Protein AF-A0A942UGM2-F1 (afdb_monomer_lite)

Secondary structure (DSSP, 8-state):
-HHHHHH--HHHH-SB-SS---EEEETT--SS-HHHHHHHHHHSB-TT---EEEETT-SSSPPTTSHHHHHHHHHHHHHHHHHHHS--

Foldseek 3Di:
DVVVVVPDDCVPPQQEDQDQAEAEAELAADPPPPVVVVVSLVRRHHVLDYDHYYPDHDYPDRDPVCPVVVVVVVVVSVVVSVVVVVVD

Structure (mmCIF, N/CA/C/O backbone):
data_AF-A0A942UGM2-F1
#
_entry.id   AF-A0A942UGM2-F1
#
loop_
_atom_site.group_PDB
_atom_site.id
_atom_site.type_symbol
_atom_site.label_atom_id
_atom_site.label_alt_id
_atom_site.label_comp_id
_atom_site.label_asym_id
_atom_site.label_entity_id
_atom_site.label_seq_id
_atom_site.pdbx_PDB_ins_code
_atom_site.Cartn_x
_atom_site.Cartn_y
_atom_site.Cartn_z
_atom_site.occupancy
_atom_site.B_iso_or_equiv
_atom_site.auth_seq_id
_atom_site.auth_comp_id
_atom_site.auth_asym_id
_atom_site.auth_atom_id
_atom_site.pdbx_PDB_model_num
ATOM 1 N N . MET A 1 1 ? -11.248 -24.335 -5.000 1.00 52.03 1 MET A N 1
ATOM 2 C CA . MET A 1 1 ? -9.962 -23.597 -5.021 1.00 52.03 1 MET A CA 1
ATOM 3 C C . MET A 1 1 ? -9.916 -22.516 -6.097 1.00 52.03 1 MET A C 1
ATOM 5 O O . MET A 1 1 ? -9.787 -21.368 -5.711 1.00 52.03 1 MET A O 1
ATOM 9 N N . LEU A 1 2 ? -10.046 -22.817 -7.403 1.00 53.22 2 LEU A N 1
ATOM 10 C CA . LEU A 1 2 ? -10.187 -21.757 -8.428 1.00 53.22 2 LEU A CA 1
ATOM 11 C C . LEU A 1 2 ? -11.538 -21.022 -8.329 1.00 53.22 2 LEU A C 1
ATOM 13 O O . LEU A 1 2 ? -11.565 -19.801 -8.437 1.00 53.22 2 LEU A O 1
ATOM 17 N N . ASP A 1 3 ? -12.629 -21.744 -8.048 1.00 50.22 3 ASP A N 1
ATOM 18 C CA . ASP A 1 3 ? -13.962 -21.135 -7.894 1.00 50.22 3 ASP A CA 1
ATOM 19 C C . ASP A 1 3 ? -14.056 -20.189 -6.682 1.00 50.22 3 ASP A C 1
ATOM 21 O O . ASP A 1 3 ? -14.692 -19.144 -6.775 1.00 50.22 3 ASP A O 1
ATOM 25 N N . ASP A 1 4 ? -13.351 -20.492 -5.584 1.00 55.12 4 ASP A N 1
ATOM 26 C CA . ASP A 1 4 ? -13.367 -19.679 -4.354 1.00 55.12 4 ASP A CA 1
ATOM 27 C C . ASP A 1 4 ? -12.681 -18.314 -4.519 1.00 55.12 4 ASP A C 1
ATOM 29 O O . ASP A 1 4 ? -13.053 -17.343 -3.860 1.00 55.12 4 ASP A O 1
ATOM 33 N N . MET A 1 5 ? -11.675 -18.213 -5.399 1.00 58.66 5 MET A N 1
ATOM 34 C CA . MET A 1 5 ? -10.933 -16.962 -5.608 1.00 58.66 5 MET A CA 1
ATOM 35 C C . MET A 1 5 ? -11.728 -15.933 -6.418 1.00 58.66 5 MET A C 1
ATOM 37 O O . MET A 1 5 ? -11.513 -14.737 -6.242 1.00 58.66 5 MET A O 1
ATOM 41 N N . ASN A 1 6 ? -12.655 -16.374 -7.275 1.00 67.19 6 ASN A N 1
ATOM 42 C CA . ASN A 1 6 ? -13.489 -15.467 -8.071 1.00 67.19 6 ASN A CA 1
ATOM 43 C C . ASN A 1 6 ? -14.683 -14.897 -7.291 1.00 67.19 6 ASN A C 1
ATOM 45 O O . ASN A 1 6 ? -15.274 -13.913 -7.732 1.00 67.19 6 ASN A O 1
ATOM 49 N N . SER A 1 7 ? -15.054 -15.493 -6.155 1.00 84.75 7 SER A N 1
ATOM 50 C CA . SER A 1 7 ? -16.164 -15.014 -5.322 1.00 84.75 7 SER A CA 1
ATOM 51 C C . SER A 1 7 ? -15.733 -14.132 -4.150 1.00 84.75 7 SER A C 1
ATOM 53 O O . SER A 1 7 ? -16.586 -13.477 -3.554 1.00 84.75 7 SER A O 1
ATOM 55 N N . PHE A 1 8 ? -14.445 -14.117 -3.795 1.00 87.50 8 PHE A N 1
ATOM 56 C CA . PHE A 1 8 ? -13.966 -13.383 -2.626 1.00 87.50 8 PHE A CA 1
ATOM 57 C C . PHE A 1 8 ? -13.745 -11.899 -2.940 1.00 87.50 8 PHE A C 1
ATOM 59 O O . PHE A 1 8 ? -12.913 -11.534 -3.771 1.00 87.50 8 PHE A O 1
ATOM 66 N N . ASP A 1 9 ? -14.473 -11.036 -2.237 1.00 90.94 9 ASP A N 1
ATOM 67 C CA . ASP A 1 9 ? -14.420 -9.586 -2.403 1.00 90.94 9 ASP A CA 1
ATOM 68 C C . ASP A 1 9 ? -13.816 -8.941 -1.150 1.00 90.94 9 ASP A C 1
ATOM 70 O O . ASP A 1 9 ? -14.499 -8.754 -0.144 1.00 90.94 9 ASP A O 1
ATOM 74 N N . PHE A 1 10 ? -12.533 -8.568 -1.210 1.00 92.62 10 PHE A N 1
ATOM 75 C CA . PHE A 1 10 ? -11.830 -7.942 -0.082 1.00 92.62 10 PHE A CA 1
ATOM 76 C C . PHE A 1 10 ? -12.530 -6.682 0.440 1.00 92.62 10 PHE A C 1
ATOM 78 O O . PHE A 1 10 ? -12.484 -6.432 1.641 1.00 92.62 10 PHE A O 1
ATOM 85 N N . PHE A 1 11 ? -13.228 -5.924 -0.416 1.00 94.50 11 PHE A N 1
ATOM 86 C CA . PHE A 1 11 ? -13.960 -4.729 0.015 1.00 94.50 11 PHE A CA 1
ATOM 87 C C . PHE A 1 11 ? -15.111 -5.056 0.977 1.00 94.50 11 PHE A C 1
ATOM 89 O O . PHE A 1 11 ? -15.509 -4.198 1.762 1.00 94.50 11 PHE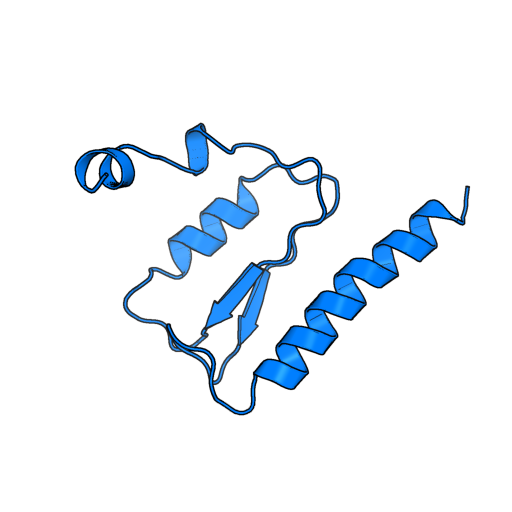 A O 1
ATOM 96 N N . LYS A 1 12 ? -15.658 -6.275 0.911 1.00 95.50 12 LYS A N 1
ATOM 97 C CA . LYS A 1 12 ? -16.780 -6.731 1.745 1.00 95.50 12 LYS A CA 1
ATOM 98 C C . LYS A 1 12 ? -16.331 -7.639 2.876 1.00 95.50 12 LYS A C 1
ATOM 100 O O . LYS A 1 12 ? -16.813 -7.501 3.994 1.00 95.50 12 LYS A O 1
ATOM 105 N N . GLU A 1 13 ? -15.431 -8.563 2.566 1.00 95.50 13 GLU A N 1
ATOM 106 C CA . GLU A 1 13 ? -15.013 -9.633 3.471 1.00 95.50 13 GLU A CA 1
ATOM 107 C C . GLU A 1 13 ? -13.936 -9.165 4.460 1.00 95.50 13 GLU A C 1
ATOM 109 O O . GLU A 1 13 ? -13.838 -9.687 5.568 1.00 95.50 13 GLU A O 1
ATOM 114 N N . VAL A 1 14 ? -13.135 -8.159 4.086 1.00 96.19 14 VAL A N 1
ATOM 115 C CA . VAL A 1 14 ? -12.070 -7.595 4.932 1.00 96.19 14 VAL A CA 1
ATOM 116 C C . VAL A 1 14 ? -12.221 -6.068 5.022 1.00 96.19 14 VAL A C 1
ATOM 118 O O . VAL A 1 14 ? -11.366 -5.317 4.556 1.00 96.19 14 VAL A O 1
ATOM 121 N N . PRO A 1 15 ? -13.317 -5.565 5.619 1.00 96.94 15 PRO A N 1
ATOM 122 C CA . PRO A 1 15 ? -13.555 -4.127 5.713 1.00 96.94 15 PRO A CA 1
ATOM 123 C C . PRO A 1 15 ? -12.658 -3.451 6.757 1.00 96.94 15 PRO A C 1
ATOM 125 O O . PRO A 1 15 ? -12.483 -2.233 6.710 1.00 96.94 15 PRO A O 1
ATOM 128 N N . SER A 1 16 ? -12.092 -4.214 7.700 1.00 97.88 16 SER A N 1
ATOM 129 C CA . SER A 1 16 ? -11.222 -3.688 8.747 1.00 97.88 16 SER A CA 1
ATOM 130 C C . SER A 1 16 ? -10.101 -4.646 9.149 1.00 97.88 16 SER A C 1
ATOM 132 O O . SER A 1 16 ? -10.232 -5.868 9.062 1.00 97.88 16 SER A O 1
ATOM 134 N N . LEU A 1 17 ? -8.981 -4.079 9.604 1.00 96.75 17 LEU A N 1
ATOM 135 C CA . LEU A 1 17 ? -7.831 -4.805 10.139 1.00 96.75 17 LEU A CA 1
ATOM 136 C C . LEU A 1 17 ? -7.293 -4.099 11.388 1.00 96.75 17 LEU A C 1
ATOM 138 O O . LEU A 1 17 ? -6.793 -2.980 11.322 1.00 96.75 17 LEU A O 1
ATOM 142 N N . GLN A 1 18 ? -7.320 -4.801 12.524 1.00 95.31 18 GLN A N 1
ATOM 143 C CA . GLN A 1 18 ? -6.783 -4.325 13.809 1.00 95.31 18 GLN A CA 1
ATOM 144 C C . GLN A 1 18 ? -5.271 -4.564 13.934 1.00 95.31 18 GLN A C 1
ATOM 146 O O . GLN A 1 18 ? -4.772 -4.948 14.985 1.00 95.31 18 GLN A O 1
ATOM 151 N N . LEU A 1 19 ? -4.553 -4.426 12.822 1.00 91.94 19 LEU A N 1
ATOM 152 C CA . LEU A 1 19 ? -3.118 -4.655 12.710 1.00 91.94 19 LEU A CA 1
ATOM 153 C C . LEU A 1 19 ? -2.505 -3.521 11.880 1.00 91.94 19 LEU A C 1
ATOM 155 O O . LEU A 1 19 ? -3.200 -2.952 11.037 1.00 91.94 19 LEU A O 1
ATOM 159 N N . PRO A 1 20 ? -1.214 -3.197 12.059 1.00 92.00 20 PRO A N 1
ATOM 160 C CA . PRO A 1 20 ? -0.521 -2.281 11.162 1.00 92.00 20 PRO A CA 1
ATOM 161 C C . PRO A 1 20 ? -0.525 -2.836 9.733 1.00 92.00 20 PRO A C 1
ATOM 163 O O . PRO A 1 20 ? -0.117 -3.978 9.506 1.00 92.00 20 PRO A O 1
AT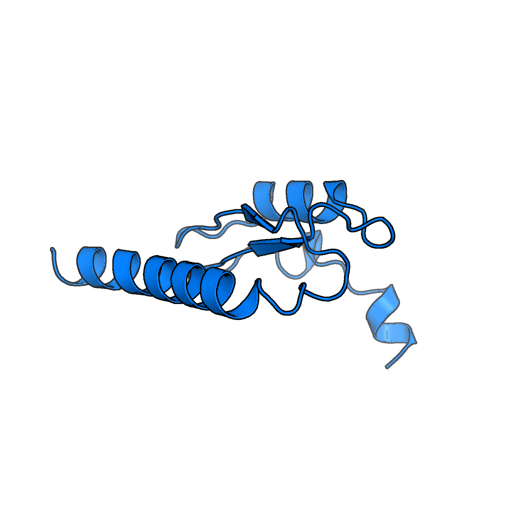OM 166 N N . VAL A 1 21 ? -0.972 -2.031 8.769 1.00 95.56 21 VAL A N 1
ATOM 167 C CA . VAL A 1 21 ? -1.027 -2.414 7.355 1.00 95.56 21 VAL A CA 1
ATOM 168 C C . VAL A 1 21 ? -0.047 -1.560 6.564 1.00 95.56 21 VAL A C 1
ATOM 170 O O . VAL A 1 21 ? -0.017 -0.341 6.687 1.00 95.56 21 VAL A O 1
ATOM 173 N N . LEU A 1 22 ? 0.737 -2.188 5.694 1.00 95.81 22 LEU A N 1
ATOM 174 C CA . LEU A 1 22 ? 1.611 -1.491 4.758 1.00 95.81 22 LEU A CA 1
ATOM 175 C C . LEU A 1 22 ? 1.342 -2.004 3.349 1.00 95.81 22 LEU A C 1
ATOM 177 O O . LEU A 1 22 ? 1.562 -3.179 3.063 1.00 95.81 22 LEU A O 1
ATOM 181 N N . PHE A 1 23 ? 0.923 -1.106 2.462 1.00 95.56 23 PHE A N 1
ATOM 182 C CA . PHE A 1 23 ? 0.793 -1.406 1.043 1.00 95.56 23 PHE A CA 1
ATOM 183 C C . PHE A 1 23 ? 2.029 -0.912 0.289 1.00 95.56 23 PHE A C 1
ATOM 185 O O . PHE A 1 23 ? 2.443 0.241 0.434 1.00 95.56 23 PHE A O 1
ATOM 192 N N . ILE A 1 24 ? 2.608 -1.777 -0.545 1.00 94.06 24 ILE A N 1
ATOM 193 C CA . ILE A 1 24 ? 3.675 -1.417 -1.483 1.00 94.06 24 ILE A CA 1
ATOM 194 C C . ILE A 1 24 ? 3.267 -1.923 -2.863 1.00 94.06 24 ILE A C 1
ATOM 196 O O . ILE A 1 24 ? 3.107 -3.127 -3.049 1.00 94.06 24 ILE A O 1
ATOM 200 N N . HIS A 1 25 ? 3.117 -1.014 -3.823 1.00 92.94 25 HIS A N 1
ATOM 201 C CA . HIS A 1 25 ? 2.719 -1.347 -5.189 1.00 92.94 25 HIS A CA 1
ATOM 202 C C . HIS A 1 25 ? 3.790 -0.930 -6.199 1.00 92.94 25 HIS A C 1
ATOM 204 O O . HIS A 1 25 ? 4.443 0.103 -6.037 1.00 92.94 25 HIS A O 1
ATOM 210 N N . GLY A 1 26 ? 3.980 -1.717 -7.259 1.00 91.94 26 GLY A N 1
ATOM 211 C CA . GLY A 1 26 ? 4.877 -1.355 -8.355 1.00 91.94 26 GLY A CA 1
ATOM 212 C C . GLY A 1 26 ? 4.331 -0.169 -9.154 1.00 91.94 26 GLY A C 1
ATOM 213 O O . GLY A 1 26 ? 3.187 -0.198 -9.603 1.00 91.94 26 GLY A O 1
ATOM 214 N N . GLY A 1 27 ? 5.134 0.875 -9.362 1.00 90.69 27 GLY A N 1
ATOM 215 C CA . GLY A 1 27 ? 4.735 2.046 -10.158 1.00 90.69 27 GLY A CA 1
ATOM 216 C C . GLY A 1 27 ? 4.615 1.766 -11.662 1.00 90.69 27 GLY A C 1
ATOM 217 O O . GLY A 1 27 ? 4.007 2.544 -12.390 1.00 90.69 27 GLY A O 1
ATOM 218 N N . LYS A 1 28 ? 5.178 0.650 -12.139 1.00 90.62 28 LYS A N 1
ATOM 219 C CA . LYS A 1 28 ? 5.118 0.184 -13.537 1.00 90.62 28 LYS A CA 1
ATOM 220 C C . LYS A 1 28 ? 4.186 -1.012 -13.726 1.00 90.62 28 LYS A C 1
ATOM 222 O O . LYS A 1 28 ? 4.273 -1.699 -14.746 1.00 90.62 28 LYS A O 1
ATOM 227 N N . GLU A 1 29 ? 3.374 -1.339 -12.728 1.00 85.31 29 GLU A N 1
ATOM 228 C CA . GLU A 1 29 ? 2.360 -2.383 -12.845 1.00 85.31 29 GLU A CA 1
ATOM 229 C C . GLU A 1 29 ? 1.274 -1.938 -13.836 1.00 85.31 29 GLU A C 1
ATOM 231 O O . GLU A 1 29 ? 0.834 -0.791 -13.825 1.00 85.31 29 GLU A O 1
ATOM 236 N N . LYS A 1 30 ? 0.909 -2.841 -14.746 1.00 80.31 30 LYS A N 1
ATOM 237 C CA . LYS A 1 30 ? -0.070 -2.615 -15.821 1.00 80.31 30 LYS A CA 1
ATOM 238 C C . LYS A 1 30 ? -1.180 -3.663 -15.838 1.00 80.31 30 LYS A C 1
ATOM 240 O O . LYS A 1 30 ? -2.168 -3.478 -16.538 1.00 80.31 30 LYS A O 1
ATOM 245 N N . HIS A 1 31 ? -0.991 -4.780 -15.142 1.00 80.88 31 HIS A N 1
ATOM 246 C CA . HIS A 1 31 ? -1.907 -5.914 -15.116 1.00 80.88 31 HIS A CA 1
ATOM 247 C C . HIS A 1 31 ? -2.820 -5.859 -13.890 1.00 80.88 31 HIS A C 1
ATOM 249 O O . HIS A 1 31 ? -4.005 -6.161 -13.995 1.00 80.88 31 HIS A O 1
ATOM 255 N N . VAL A 1 32 ? -2.287 -5.442 -12.741 1.00 78.44 32 VAL A N 1
ATOM 256 C CA . VAL A 1 32 ? -3.081 -5.176 -11.537 1.00 78.44 32 VAL A CA 1
ATOM 257 C C . VAL A 1 32 ? -3.421 -3.691 -11.515 1.00 78.44 32 VAL A C 1
ATOM 259 O O . VAL A 1 32 ? -2.532 -2.850 -11.426 1.00 78.44 32 VAL A O 1
ATOM 262 N N . MET A 1 33 ? -4.709 -3.370 -11.647 1.00 83.00 33 MET A N 1
ATOM 263 C CA . MET A 1 33 ? -5.182 -1.987 -11.721 1.00 83.00 33 MET A CA 1
ATOM 264 C C . MET A 1 33 ? -4.791 -1.214 -10.446 1.00 83.00 33 MET A C 1
ATOM 266 O O . MET A 1 33 ? -5.306 -1.541 -9.370 1.00 83.00 33 MET A O 1
ATOM 270 N N . PRO A 1 34 ? -3.906 -0.200 -10.527 1.00 87.50 34 PRO A N 1
ATOM 271 C CA . PRO A 1 34 ? -3.475 0.576 -9.363 1.00 87.50 34 PRO A CA 1
ATOM 272 C C . PRO A 1 34 ? -4.642 1.278 -8.654 1.00 87.50 34 PRO A C 1
ATOM 274 O O . PRO A 1 34 ? -4.587 1.530 -7.451 1.00 87.50 34 PRO A O 1
ATOM 277 N N . GLU A 1 35 ? -5.732 1.538 -9.368 1.00 92.00 35 GLU A N 1
ATOM 278 C CA . GLU A 1 35 ? -6.956 2.123 -8.831 1.00 92.00 35 GLU A CA 1
ATOM 279 C C . GLU A 1 35 ? -7.623 1.206 -7.796 1.00 92.00 35 GLU A C 1
ATOM 281 O O . GLU A 1 35 ? -8.215 1.692 -6.834 1.00 92.00 35 GLU A O 1
ATOM 286 N N . LEU A 1 36 ? -7.512 -0.121 -7.948 1.00 92.00 36 LEU A N 1
ATOM 287 C CA . LEU A 1 36 ? -8.113 -1.066 -7.005 1.00 92.00 36 LEU A CA 1
ATOM 288 C C . LEU A 1 36 ? -7.407 -1.031 -5.653 1.00 92.00 36 LEU A C 1
ATOM 290 O O . LEU A 1 36 ? -8.078 -0.988 -4.622 1.00 92.00 36 LEU A O 1
ATOM 294 N N . ILE A 1 37 ? -6.069 -1.006 -5.641 1.00 92.19 37 ILE A N 1
ATOM 295 C CA . ILE A 1 37 ? -5.319 -0.944 -4.384 1.00 92.19 37 ILE A CA 1
ATOM 296 C C . ILE A 1 37 ? -5.472 0.418 -3.707 1.00 92.19 37 ILE A C 1
ATOM 298 O O . ILE A 1 37 ? -5.607 0.472 -2.486 1.00 92.19 37 ILE A O 1
ATOM 302 N N . GLN A 1 38 ? -5.527 1.505 -4.486 1.00 94.94 38 GLN A N 1
ATOM 303 C CA . GLN A 1 38 ? -5.823 2.842 -3.967 1.00 94.94 38 GLN A CA 1
ATOM 304 C C . GLN A 1 38 ? -7.192 2.852 -3.289 1.00 94.94 38 GLN A C 1
ATOM 306 O O . GLN A 1 38 ? -7.273 3.106 -2.087 1.00 94.94 38 GLN A O 1
ATOM 311 N N . LYS A 1 39 ? -8.240 2.443 -4.014 1.00 96.25 39 LYS A N 1
ATOM 312 C CA . LYS A 1 39 ? -9.607 2.377 -3.492 1.00 96.25 39 LYS A CA 1
ATOM 313 C C . LYS A 1 39 ? -9.704 1.501 -2.242 1.00 96.25 39 LYS A C 1
ATOM 315 O O . LYS A 1 39 ? -10.353 1.888 -1.274 1.00 96.25 39 LYS A O 1
ATOM 320 N N . TYR A 1 40 ? -9.071 0.328 -2.239 1.00 96.38 40 TYR A N 1
ATOM 321 C CA . TYR A 1 40 ? -9.103 -0.559 -1.077 1.00 96.38 40 TYR A CA 1
ATOM 322 C C . TYR A 1 40 ? -8.374 0.058 0.118 1.00 96.38 40 TYR A C 1
ATOM 324 O O . TYR A 1 40 ? -8.911 0.065 1.222 1.00 96.38 40 TYR A O 1
ATOM 332 N N . SER A 1 41 ? -7.201 0.662 -0.098 1.00 96.69 41 SER A N 1
ATOM 333 C CA . SER A 1 41 ? -6.468 1.355 0.965 1.00 96.69 41 SER A CA 1
ATOM 334 C C . SER A 1 41 ? -7.256 2.531 1.550 1.00 96.69 41 SER A C 1
ATOM 336 O O . SER A 1 41 ? -7.196 2.767 2.753 1.00 96.69 41 SER A O 1
ATOM 338 N N . GLU A 1 42 ? -8.050 3.241 0.749 1.00 96.56 42 GLU A N 1
ATOM 339 C CA . GLU A 1 42 ? -8.903 4.334 1.222 1.00 96.56 42 GLU A CA 1
ATOM 340 C C . GLU A 1 42 ? -10.065 3.817 2.076 1.00 96.56 42 GLU A C 1
ATOM 342 O O . GLU A 1 42 ? -10.323 4.372 3.146 1.00 96.56 42 GLU A O 1
ATOM 347 N N . GLN A 1 43 ? -10.708 2.725 1.653 1.00 97.44 43 GLN A N 1
ATOM 348 C CA . GLN A 1 43 ? -11.901 2.172 2.306 1.00 97.44 43 GLN A CA 1
ATOM 349 C C . GLN A 1 43 ? -11.606 1.306 3.534 1.00 97.44 43 GLN A C 1
ATOM 351 O O . GLN A 1 43 ? -12.405 1.301 4.464 1.00 97.44 43 GLN A O 1
ATOM 356 N N . LEU A 1 44 ? -10.475 0.600 3.556 1.00 98.06 44 LEU A N 1
ATOM 357 C CA . LEU A 1 44 ? -10.107 -0.309 4.641 1.00 98.06 44 LEU A CA 1
ATOM 358 C C . LEU A 1 44 ? -9.996 0.434 5.978 1.00 98.06 44 LEU A C 1
ATOM 360 O O . LEU A 1 44 ? -9.141 1.303 6.120 1.00 98.06 44 LEU A O 1
ATOM 364 N N . ASP A 1 45 ? -10.769 0.074 6.993 1.00 98.00 45 ASP A N 1
ATOM 365 C CA . ASP A 1 45 ? -10.555 0.606 8.339 1.00 98.00 45 ASP A CA 1
ATOM 366 C C . ASP A 1 45 ? -9.356 -0.087 9.005 1.00 98.00 45 ASP A C 1
ATOM 368 O O . ASP A 1 45 ? -9.407 -1.258 9.376 1.00 98.00 45 ASP A O 1
ATOM 372 N N . ALA A 1 46 ? -8.244 0.630 9.130 1.00 96.31 46 ALA A N 1
ATOM 373 C CA . ALA A 1 46 ? -7.047 0.147 9.807 1.00 96.31 46 ALA A CA 1
ATOM 374 C C . ALA A 1 46 ? -6.573 1.241 10.770 1.00 96.31 46 ALA A C 1
ATOM 376 O O . ALA A 1 46 ? -5.733 2.070 10.391 1.00 96.31 46 ALA A O 1
ATOM 377 N N . PRO A 1 47 ? -7.106 1.282 12.007 1.00 94.12 47 PRO A N 1
ATOM 378 C CA . PRO A 1 47 ? -6.794 2.337 12.977 1.00 94.12 47 PRO A CA 1
ATOM 379 C C . PRO A 1 47 ? -5.317 2.329 13.369 1.00 94.12 47 PRO A C 1
ATOM 381 O O . PRO A 1 47 ? -4.763 3.326 13.830 1.00 94.12 47 PRO A O 1
ATOM 384 N N . GLU A 1 48 ? -4.645 1.206 13.131 1.00 90.94 48 GLU A N 1
ATOM 385 C CA . GLU A 1 48 ? -3.220 1.065 13.330 1.00 90.94 48 GLU A CA 1
ATOM 386 C C . GLU A 1 48 ? -2.355 1.710 12.229 1.00 90.94 48 GLU A C 1
ATOM 388 O O . GLU A 1 48 ? -1.138 1.801 12.380 1.00 90.94 48 GLU A O 1
ATOM 393 N N . GLY A 1 49 ? -2.966 2.234 11.169 1.00 90.88 49 GLY A N 1
ATOM 394 C CA . GLY A 1 49 ? -2.292 2.896 10.062 1.00 90.88 49 GLY A CA 1
ATOM 395 C C . GLY A 1 49 ? -2.152 1.993 8.839 1.00 90.88 49 GLY A C 1
ATOM 396 O O . GLY A 1 49 ? -1.929 0.789 8.948 1.00 90.88 49 GLY A O 1
ATOM 397 N N . LYS A 1 50 ? -2.279 2.620 7.664 1.00 95.25 50 LYS A N 1
ATOM 398 C CA . LYS A 1 50 ? -2.368 1.958 6.354 1.00 95.25 50 LYS A CA 1
ATOM 399 C C . LYS A 1 50 ? -1.663 2.720 5.215 1.00 95.25 50 LYS A C 1
ATOM 401 O O . LYS A 1 50 ? -2.298 3.024 4.207 1.00 95.25 50 LYS A O 1
ATOM 406 N N . PRO A 1 51 ? -0.381 3.120 5.351 1.00 95.19 51 PRO A N 1
ATOM 407 C CA . PRO A 1 51 ? 0.323 3.806 4.270 1.00 95.19 51 PRO A CA 1
ATOM 408 C C . PRO A 1 51 ? 0.333 2.989 2.971 1.00 95.19 51 PRO A C 1
ATOM 410 O O . PRO A 1 51 ? 0.635 1.793 2.976 1.00 95.19 51 PRO A O 1
ATOM 413 N N . LEU A 1 52 ? 0.074 3.678 1.859 1.00 95.81 52 LEU A N 1
ATOM 414 C CA . LEU A 1 52 ? 0.251 3.174 0.501 1.00 95.81 52 LEU A CA 1
ATOM 415 C C . LEU A 1 52 ? 1.485 3.817 -0.128 1.00 95.81 52 LEU A C 1
ATOM 417 O O . LEU A 1 52 ? 1.565 5.039 -0.254 1.00 95.81 52 LEU A O 1
ATOM 421 N N . LEU A 1 53 ? 2.456 2.986 -0.503 1.00 94.94 53 LEU A N 1
ATOM 422 C CA . LEU A 1 53 ? 3.726 3.403 -1.088 1.00 94.94 53 LEU A CA 1
ATOM 423 C C . LEU A 1 53 ? 3.895 2.848 -2.503 1.00 94.94 53 LEU A C 1
ATOM 425 O O . LEU A 1 53 ? 3.484 1.725 -2.801 1.00 94.94 53 LEU A O 1
ATOM 429 N N . TRP A 1 54 ? 4.585 3.616 -3.343 1.00 92.56 54 TRP A N 1
ATOM 430 C CA . TRP A 1 54 ? 4.904 3.242 -4.719 1.00 92.56 54 TRP A CA 1
ATOM 431 C C . TRP A 1 54 ? 6.385 2.887 -4.858 1.00 92.56 54 TRP A C 1
ATOM 433 O O . TRP A 1 54 ? 7.271 3.592 -4.371 1.00 92.56 54 TRP A O 1
ATOM 443 N N . ALA A 1 55 ? 6.651 1.759 -5.509 1.00 92.62 55 ALA A N 1
ATOM 444 C CA . ALA A 1 55 ? 7.975 1.327 -5.923 1.00 92.62 55 ALA A CA 1
ATOM 445 C C . ALA A 1 55 ? 8.138 1.629 -7.420 1.00 92.62 55 ALA A C 1
ATOM 447 O O . ALA A 1 55 ? 7.824 0.799 -8.271 1.00 92.62 55 ALA A O 1
ATOM 448 N N . ASP A 1 56 ? 8.608 2.834 -7.749 1.00 90.31 56 ASP A N 1
ATOM 449 C CA . ASP A 1 56 ? 8.592 3.397 -9.114 1.00 90.31 56 ASP A CA 1
ATOM 450 C C . ASP A 1 56 ? 9.323 2.551 -10.168 1.00 90.31 56 ASP A C 1
ATOM 452 O O . ASP A 1 56 ? 9.034 2.628 -11.362 1.00 90.31 56 ASP A O 1
ATOM 456 N N . LYS A 1 57 ? 10.300 1.739 -9.750 1.00 90.44 57 LYS A N 1
ATOM 457 C CA . LYS A 1 57 ? 11.062 0.858 -10.647 1.00 90.44 57 LYS A CA 1
ATOM 458 C C . LYS A 1 57 ? 10.410 -0.509 -10.845 1.00 90.44 57 LYS A C 1
ATOM 460 O O . LYS A 1 57 ? 10.777 -1.202 -11.794 1.00 90.44 57 LYS A O 1
ATOM 465 N N . SER A 1 58 ? 9.461 -0.863 -9.985 1.00 91.19 58 SER A N 1
ATOM 466 C CA . SER A 1 58 ? 8.828 -2.175 -9.899 1.00 91.19 58 SER A CA 1
ATOM 467 C C . SER A 1 58 ? 7.514 -2.249 -10.668 1.00 91.19 58 SER A C 1
ATOM 469 O O . SER A 1 58 ? 6.821 -1.249 -10.840 1.00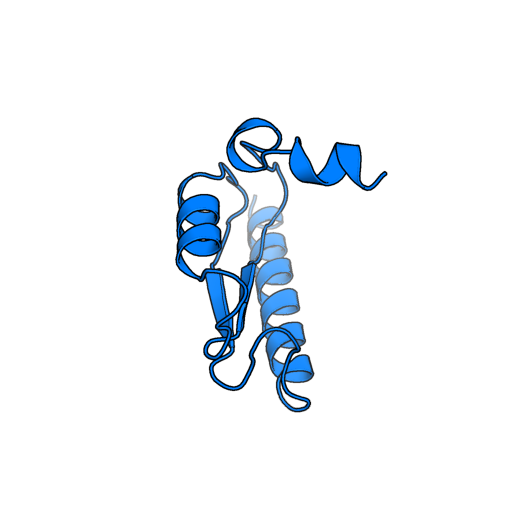 91.19 58 SER A O 1
ATOM 471 N N . SER A 1 59 ? 7.170 -3.453 -11.115 1.00 90.00 59 SER A N 1
ATOM 472 C CA . SER A 1 59 ? 5.878 -3.797 -11.719 1.00 90.00 59 SER A CA 1
ATOM 473 C C . SER A 1 59 ? 5.228 -4.872 -10.836 1.00 90.00 59 SER A C 1
ATOM 475 O O . SER A 1 59 ? 5.307 -4.750 -9.615 1.00 90.00 59 SER A O 1
ATOM 477 N N . HIS A 1 60 ? 4.656 -5.925 -11.421 1.00 87.81 60 HIS A N 1
ATOM 478 C CA . HIS A 1 60 ? 4.117 -7.070 -10.680 1.00 87.81 60 HIS A CA 1
ATOM 479 C C . HIS A 1 60 ? 5.146 -7.730 -9.759 1.00 87.81 60 HIS A C 1
ATOM 481 O O . HIS A 1 60 ? 4.900 -7.983 -8.583 1.00 87.81 60 HIS A O 1
ATOM 487 N N . ALA A 1 61 ? 6.336 -7.979 -10.304 1.00 88.31 61 ALA A N 1
ATOM 488 C CA . ALA A 1 61 ? 7.492 -8.381 -9.527 1.00 88.31 61 ALA A CA 1
ATOM 489 C C . ALA A 1 61 ? 8.284 -7.137 -9.113 1.00 88.31 61 ALA A C 1
ATOM 491 O O . ALA A 1 61 ? 8.498 -6.217 -9.917 1.00 88.31 61 ALA A O 1
ATOM 492 N N . PHE A 1 62 ? 8.756 -7.134 -7.866 1.00 88.88 62 PHE A N 1
ATOM 493 C CA . PHE A 1 62 ? 9.667 -6.098 -7.405 1.00 88.88 62 PHE A CA 1
ATOM 494 C C . PHE A 1 62 ? 10.997 -6.177 -8.163 1.00 88.88 62 PHE A C 1
ATOM 496 O O . PHE A 1 62 ? 11.551 -7.257 -8.373 1.00 88.88 62 PHE A O 1
ATOM 503 N N . HIS A 1 63 ? 11.510 -5.018 -8.569 1.00 92.06 63 HIS A N 1
ATOM 504 C CA . HIS A 1 63 ? 12.833 -4.883 -9.164 1.00 92.06 63 HIS A CA 1
ATOM 505 C C . HIS A 1 63 ? 13.896 -5.394 -8.185 1.00 92.06 63 HIS A C 1
ATOM 507 O O . HIS A 1 63 ? 13.755 -5.191 -6.985 1.00 92.06 63 HIS A O 1
ATOM 513 N N . ILE A 1 64 ? 14.986 -5.992 -8.674 1.00 90.31 64 ILE A N 1
ATOM 514 C CA . ILE A 1 64 ? 16.034 -6.609 -7.833 1.00 90.31 64 ILE A CA 1
ATOM 515 C C . ILE A 1 64 ? 16.694 -5.644 -6.830 1.00 90.31 64 ILE A C 1
ATOM 517 O O . ILE A 1 64 ? 17.195 -6.070 -5.792 1.00 90.31 64 ILE A O 1
ATOM 521 N N . ASP A 1 65 ? 16.646 -4.343 -7.113 1.00 89.75 65 ASP A N 1
ATOM 522 C CA . ASP A 1 65 ? 17.203 -3.288 -6.255 1.00 89.75 65 ASP A CA 1
ATOM 523 C C . ASP A 1 65 ? 16.232 -2.801 -5.163 1.00 89.75 65 ASP A C 1
ATOM 525 O O . ASP A 1 65 ? 16.650 -2.175 -4.187 1.00 89.75 65 ASP A O 1
ATOM 529 N N . ASP A 1 66 ? 14.936 -3.080 -5.306 1.00 89.31 66 ASP A N 1
ATOM 530 C CA . ASP A 1 66 ? 13.896 -2.604 -4.393 1.00 89.31 66 ASP A CA 1
ATOM 531 C C . ASP A 1 66 ? 13.752 -3.390 -3.064 1.00 89.31 66 ASP A C 1
ATOM 533 O O . ASP A 1 66 ? 13.249 -2.781 -2.112 1.00 89.31 66 ASP A O 1
ATOM 537 N N . PRO A 1 67 ? 14.218 -4.655 -2.886 1.00 89.81 67 PRO A N 1
ATOM 538 C CA . PRO A 1 67 ? 14.056 -5.395 -1.633 1.00 89.81 67 PRO A CA 1
ATOM 539 C C . PRO A 1 67 ? 14.603 -4.652 -0.417 1.00 89.81 67 PRO A C 1
ATOM 541 O O . PRO A 1 67 ? 13.902 -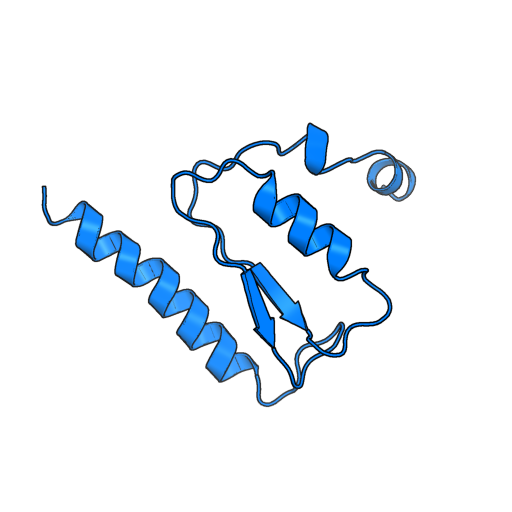4.524 0.582 1.00 89.81 67 PRO A O 1
ATOM 544 N N . ARG A 1 68 ? 15.809 -4.072 -0.512 1.00 90.62 68 ARG A N 1
ATOM 545 C CA . ARG A 1 68 ? 16.407 -3.300 0.595 1.00 90.62 68 ARG A CA 1
ATOM 546 C C . ARG A 1 68 ? 15.574 -2.069 0.957 1.00 90.62 68 ARG A C 1
ATOM 548 O O . ARG A 1 68 ? 15.487 -1.692 2.124 1.00 90.62 68 ARG A O 1
ATOM 555 N N . GLY A 1 69 ? 14.982 -1.411 -0.040 1.00 90.88 69 GLY A N 1
ATOM 556 C CA . GLY A 1 69 ? 14.100 -0.266 0.178 1.00 90.88 69 GLY A CA 1
ATOM 557 C C . GLY A 1 69 ? 12.788 -0.679 0.846 1.00 90.88 69 GLY A C 1
ATOM 558 O O . GLY A 1 69 ? 12.355 -0.041 1.803 1.00 90.88 69 GLY A O 1
ATOM 559 N N . ASN A 1 70 ? 12.185 -1.770 0.376 1.00 90.81 70 ASN A N 1
ATOM 560 C CA . ASN A 1 70 ? 10.937 -2.312 0.912 1.00 90.81 70 ASN A CA 1
ATOM 561 C C . ASN A 1 70 ? 11.104 -2.830 2.344 1.00 90.81 70 ASN A C 1
ATOM 563 O O . ASN A 1 70 ? 10.279 -2.520 3.199 1.00 90.81 70 ASN A O 1
ATOM 567 N N . GLU A 1 71 ? 12.210 -3.513 2.634 1.00 93.06 71 GLU A N 1
ATOM 568 C CA . GLU A 1 71 ? 12.569 -3.949 3.985 1.00 93.06 71 GLU A CA 1
ATOM 569 C C . GLU A 1 71 ? 12.680 -2.759 4.948 1.00 93.06 71 GLU A C 1
ATOM 571 O O . GLU A 1 71 ? 12.052 -2.751 6.006 1.00 93.06 71 GLU A O 1
ATOM 576 N N . ARG A 1 72 ? 13.405 -1.698 4.566 1.00 93.44 72 ARG A N 1
ATOM 577 C CA . ARG A 1 72 ? 13.522 -0.484 5.394 1.00 93.44 72 ARG A CA 1
ATOM 578 C C . ARG A 1 72 ? 12.171 0.177 5.657 1.00 93.44 72 ARG A C 1
ATOM 580 O O . ARG A 1 72 ? 11.933 0.635 6.773 1.00 93.44 72 ARG A O 1
ATOM 587 N N . ARG A 1 73 ? 11.291 0.231 4.651 1.00 92.44 73 ARG A N 1
ATOM 588 C CA . ARG A 1 73 ? 9.926 0.770 4.789 1.00 92.44 73 ARG A CA 1
ATOM 589 C C . ARG A 1 73 ? 9.103 -0.058 5.777 1.00 92.44 73 ARG A C 1
ATOM 591 O O . ARG A 1 73 ? 8.458 0.523 6.645 1.00 92.44 73 ARG A O 1
ATOM 598 N N . LEU A 1 74 ? 9.178 -1.387 5.683 1.00 92.50 74 LEU A N 1
ATOM 599 C CA . LEU A 1 74 ? 8.503 -2.306 6.598 1.00 92.50 74 LEU A CA 1
ATOM 600 C C . LEU A 1 74 ? 8.997 -2.134 8.038 1.00 92.50 74 LEU A C 1
ATOM 602 O O . LEU A 1 74 ? 8.188 -1.921 8.938 1.00 92.50 74 LEU A O 1
ATOM 606 N N . ILE A 1 75 ? 10.315 -2.155 8.254 1.00 93.69 75 ILE A N 1
ATOM 607 C CA . ILE A 1 75 ? 10.907 -1.959 9.585 1.00 93.69 75 ILE A CA 1
ATOM 608 C C . ILE A 1 75 ? 10.481 -0.606 10.159 1.00 93.69 75 ILE A C 1
ATOM 610 O O . ILE A 1 75 ? 10.023 -0.541 11.294 1.00 93.69 75 ILE A O 1
ATOM 614 N N . ALA A 1 76 ? 10.569 0.475 9.379 1.00 91.38 76 ALA A N 1
ATOM 615 C CA . ALA A 1 76 ? 10.165 1.802 9.839 1.00 91.38 76 ALA A CA 1
ATOM 616 C C . ALA A 1 76 ? 8.678 1.863 10.229 1.00 91.38 76 ALA A C 1
ATOM 618 O O . ALA A 1 76 ? 8.337 2.498 11.229 1.00 91.38 76 ALA A O 1
ATOM 619 N N . HIS A 1 77 ? 7.802 1.199 9.470 1.00 90.50 77 HIS A N 1
ATOM 620 C CA . HIS A 1 77 ? 6.376 1.109 9.781 1.00 90.50 77 HIS A CA 1
ATOM 621 C C . HIS A 1 77 ? 6.126 0.372 11.109 1.00 90.50 77 HIS A C 1
ATOM 623 O O . HIS A 1 77 ? 5.359 0.856 11.940 1.00 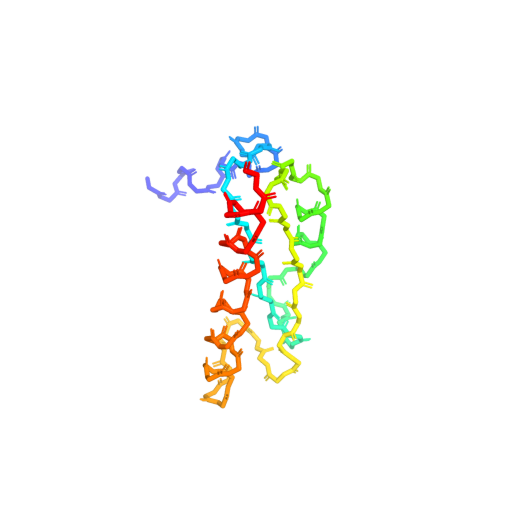90.50 77 HIS A O 1
ATOM 629 N N . LEU A 1 78 ? 6.840 -0.731 11.356 1.00 89.38 78 LEU A N 1
ATOM 630 C CA . LEU A 1 78 ? 6.736 -1.508 12.597 1.00 89.38 78 LEU A CA 1
ATOM 631 C C . LEU A 1 78 ? 7.380 -0.817 13.811 1.00 89.38 78 LEU A C 1
ATOM 633 O O . LEU A 1 78 ? 6.919 -0.995 14.937 1.00 89.38 78 LEU A O 1
ATOM 637 N N . THR A 1 79 ? 8.437 -0.029 13.615 1.00 86.88 79 THR A N 1
ATOM 638 C CA . THR A 1 79 ? 9.136 0.638 14.726 1.00 86.88 79 THR A CA 1
ATOM 639 C C . TH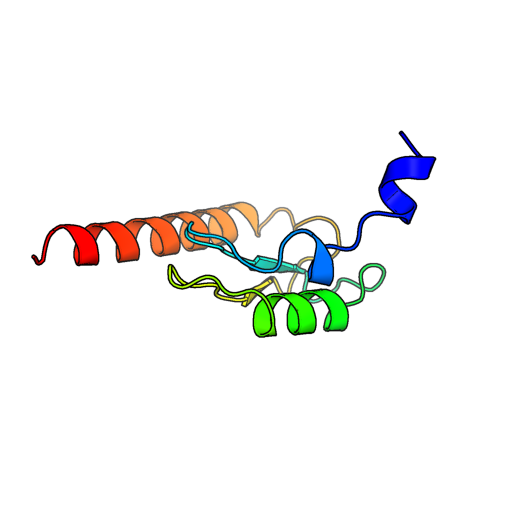R A 1 79 ? 8.410 1.894 15.198 1.00 86.88 79 THR A C 1
ATOM 641 O O . THR A 1 79 ? 8.246 2.057 16.402 1.00 86.88 79 THR A O 1
ATOM 644 N N . ARG A 1 80 ? 7.868 2.728 14.290 1.00 75.56 80 ARG A N 1
ATOM 645 C CA . ARG A 1 80 ? 7.049 3.905 14.677 1.00 75.56 80 ARG A CA 1
ATOM 646 C C . ARG A 1 80 ? 5.885 3.539 15.603 1.00 75.56 80 ARG A C 1
ATOM 648 O O . ARG A 1 80 ? 5.453 4.346 16.417 1.00 75.56 80 ARG A O 1
ATOM 655 N N . LYS A 1 81 ? 5.382 2.314 15.468 1.00 63.16 81 LYS A N 1
ATOM 656 C CA . LYS A 1 81 ? 4.351 1.722 16.319 1.00 63.16 81 LYS A CA 1
ATOM 657 C C . LYS A 1 81 ? 4.820 1.469 17.750 1.00 63.16 81 LYS A C 1
ATOM 659 O O . LYS A 1 81 ? 4.099 1.824 18.679 1.00 63.16 81 LYS A O 1
ATOM 664 N N . LYS A 1 82 ? 6.012 0.887 17.928 1.00 60.69 82 LYS A N 1
ATOM 665 C CA . LYS A 1 82 ? 6.556 0.542 19.253 1.00 60.69 82 LYS A CA 1
ATOM 666 C C . LYS A 1 82 ? 6.765 1.772 20.131 1.00 60.69 82 LYS A C 1
ATOM 668 O O . LYS A 1 82 ? 6.444 1.719 21.317 1.00 60.69 82 LYS A O 1
ATOM 673 N N . ASP A 1 83 ? 7.219 2.872 19.535 1.00 58.78 83 ASP A N 1
ATOM 674 C CA . ASP A 1 83 ? 7.473 4.125 20.254 1.00 58.78 83 ASP A CA 1
ATOM 675 C C . ASP A 1 83 ? 6.176 4.768 20.779 1.00 58.78 83 ASP A C 1
ATOM 677 O O . ASP A 1 83 ? 6.174 5.365 21.850 1.00 58.78 83 ASP A O 1
ATOM 681 N N . LEU A 1 84 ? 5.044 4.581 20.087 1.00 55.00 84 LEU A N 1
ATOM 682 C CA . LEU A 1 84 ? 3.727 5.042 20.551 1.00 55.00 84 LEU A CA 1
ATOM 683 C C . LEU A 1 84 ? 3.141 4.161 21.664 1.00 55.00 84 LEU A C 1
ATOM 685 O O . LEU A 1 84 ? 2.328 4.637 22.448 1.00 55.00 84 LEU A O 1
ATOM 689 N N . THR A 1 85 ? 3.539 2.887 21.747 1.00 55.88 85 THR A N 1
ATOM 690 C CA . THR A 1 85 ? 3.035 1.953 22.774 1.00 55.88 85 THR A CA 1
ATOM 691 C C . THR A 1 85 ? 3.795 2.049 24.099 1.00 55.88 85 THR A C 1
ATOM 693 O O . THR A 1 85 ? 3.280 1.593 25.110 1.00 55.88 85 THR A O 1
ATOM 696 N N . HIS A 1 86 ? 5.007 2.619 24.101 1.00 52.28 86 HIS A N 1
ATOM 697 C CA . HIS A 1 86 ? 5.847 2.809 25.298 1.00 52.28 86 HIS A CA 1
ATOM 698 C C . HIS A 1 86 ? 5.801 4.248 25.850 1.00 52.28 86 HIS A C 1
ATOM 700 O O . HIS A 1 86 ? 6.507 4.560 26.806 1.00 52.28 86 HIS A O 1
ATOM 706 N N . ALA A 1 87 ? 5.008 5.132 25.237 1.00 49.69 87 ALA A N 1
ATOM 707 C CA . ALA A 1 87 ? 4.835 6.528 25.647 1.00 49.69 87 ALA A CA 1
ATOM 708 C C . ALA A 1 87 ? 3.576 6.766 26.515 1.00 49.69 87 ALA A C 1
ATOM 710 O O . ALA A 1 87 ? 3.190 7.918 26.721 1.00 49.69 87 ALA A O 1
ATOM 711 N N . LEU A 1 88 ? 2.944 5.694 27.007 1.00 42.00 88 LEU A N 1
ATOM 712 C CA . LEU A 1 88 ? 1.807 5.682 27.939 1.00 42.00 88 LEU A CA 1
ATOM 713 C C . LEU A 1 88 ? 2.183 4.881 29.188 1.00 42.00 88 LEU A C 1
ATOM 715 O O . LEU A 1 88 ? 1.718 5.272 30.280 1.00 42.00 88 LEU A O 1
#

pLDDT: mean 85.95, std 14.17, range [42.0, 98.06]

Sequence (88 aa):
MLDDMNSFDFFKEVPSLQLPVLFIHGGKEKHVMPELIQKYSEQLDAPEGKPLLWADKSSHAFHIDDPRGNERRLIAHLTRKKDLTHAL

Radius of gyration: 15.1 Å; chains: 1; bounding box: 34×30×44 Å